Protein AF-A0A838H9Z2-F1 (afdb_monomer)

Nearest PDB structures (foldseek):
  8dfs-assembly1_M  TM=4.204E-01  e=1.305E+00  Casadabanvirus D3112
  1xea-assembly1_B  TM=4.067E-01  e=2.460E+00  Vibrio cholerae

Radius of gyration: 13.66 Å; Cα contacts (8 Å, |Δi|>4): 112; chains: 1; bounding box: 32×34×38 Å

Foldseek 3Di:
DDLVVLQVVQVVVVVVVPVVQPPKAWPVVQVVVVWTKIAGPQLWIWTDDRNDIDIDHLNPPPQADDPVRHGSNVVSVVVVVCVVPVDD

Structure (mmCIF, N/CA/C/O backbone):
data_AF-A0A838H9Z2-F1
#
_entry.id   AF-A0A838H9Z2-F1
#
loop_
_atom_site.group_PDB
_atom_site.id
_atom_site.type_symbol
_atom_site.label_atom_id
_atom_site.label_alt_id
_atom_site.label_comp_id
_atom_site.label_asym_id
_atom_site.label_entity_id
_atom_site.label_seq_id
_atom_site.pdbx_PDB_ins_code
_atom_site.Cartn_x
_atom_site.Cartn_y
_atom_site.Cartn_z
_atom_site.occupancy
_atom_site.B_iso_or_equiv
_atom_site.auth_seq_id
_atom_site.auth_comp_id
_atom_site.auth_asym_id
_atom_site.auth_atom_id
_atom_site.pdbx_PDB_model_num
ATOM 1 N N . MET A 1 1 ? -18.401 0.807 19.639 1.00 53.94 1 MET A N 1
ATOM 2 C CA . MET A 1 1 ? -17.022 0.634 19.128 1.00 53.94 1 MET A CA 1
ATOM 3 C C . MET A 1 1 ? -16.382 2.011 19.049 1.00 53.94 1 MET A C 1
ATOM 5 O O . MET A 1 1 ? -17.101 2.964 18.775 1.00 53.94 1 MET A O 1
ATOM 9 N N . THR A 1 2 ? -15.106 2.143 19.412 1.00 73.75 2 THR A N 1
ATOM 10 C CA . THR A 1 2 ? -14.380 3.424 19.464 1.00 73.75 2 THR A CA 1
ATOM 11 C C . THR A 1 2 ? -13.349 3.487 18.341 1.00 73.75 2 THR A C 1
ATOM 13 O O . THR A 1 2 ? -12.729 2.478 18.019 1.00 73.75 2 THR A O 1
ATOM 16 N N . GLN A 1 3 ? -13.090 4.684 17.812 1.00 72.62 3 GLN A N 1
ATOM 17 C CA . GLN A 1 3 ? -12.160 4.925 16.698 1.00 72.62 3 GLN A CA 1
ATOM 18 C C . GLN A 1 3 ? -10.749 4.335 16.911 1.00 72.62 3 GLN A C 1
ATOM 20 O O . GLN A 1 3 ? -10.083 3.932 15.959 1.00 72.62 3 GLN A O 1
ATOM 25 N N . ALA A 1 4 ? -10.295 4.234 18.164 1.00 69.06 4 ALA A N 1
ATOM 26 C CA . ALA A 1 4 ? -9.022 3.602 18.508 1.00 69.06 4 ALA A CA 1
ATOM 27 C C . ALA A 1 4 ? -9.021 2.075 18.286 1.00 69.06 4 ALA A C 1
ATOM 29 O O . ALA A 1 4 ? -8.015 1.519 17.842 1.00 69.06 4 ALA A O 1
ATOM 30 N N . ALA A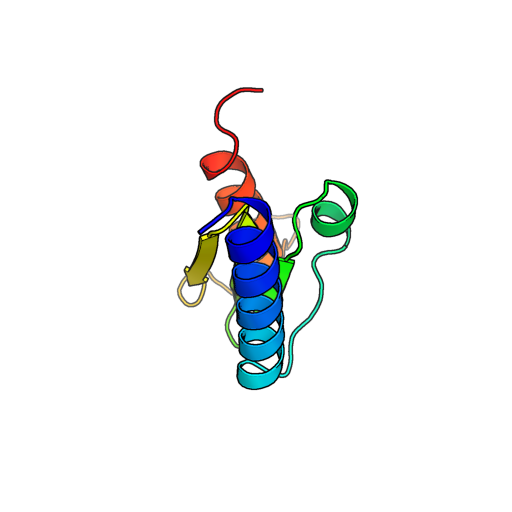 1 5 ? -10.139 1.396 18.563 1.00 76.31 5 ALA A N 1
ATOM 31 C CA . ALA A 1 5 ? -10.273 -0.042 18.341 1.00 76.31 5 ALA A CA 1
ATOM 32 C C . ALA A 1 5 ? -10.274 -0.375 16.840 1.00 76.31 5 ALA A C 1
ATOM 34 O O . ALA A 1 5 ? -9.608 -1.323 16.421 1.00 76.31 5 ALA A O 1
ATOM 35 N N . ASP A 1 6 ? -10.934 0.452 16.026 1.00 78.50 6 ASP A N 1
ATOM 36 C CA . ASP A 1 6 ? -10.959 0.302 14.567 1.00 78.50 6 ASP A CA 1
ATOM 37 C C . ASP A 1 6 ? -9.574 0.532 13.943 1.00 78.50 6 ASP A C 1
ATOM 39 O O . ASP A 1 6 ? -9.142 -0.223 13.069 1.00 78.50 6 ASP A O 1
ATOM 43 N N . ALA A 1 7 ? -8.812 1.509 14.446 1.00 81.31 7 ALA A N 1
ATOM 44 C CA . ALA A 1 7 ? -7.441 1.751 13.994 1.00 81.31 7 ALA A CA 1
ATOM 45 C C . ALA A 1 7 ? -6.500 0.575 14.325 1.00 81.31 7 ALA A C 1
ATOM 47 O O . ALA A 1 7 ? -5.675 0.174 13.497 1.00 81.31 7 ALA A O 1
ATOM 48 N N . ALA A 1 8 ? -6.636 -0.021 15.514 1.00 85.19 8 ALA A N 1
ATOM 49 C CA . ALA A 1 8 ? -5.874 -1.209 15.898 1.00 85.19 8 ALA A CA 1
ATOM 50 C C . ALA A 1 8 ? -6.239 -2.429 15.033 1.00 85.19 8 ALA A C 1
ATOM 52 O O . ALA A 1 8 ? -5.352 -3.165 14.582 1.00 85.19 8 ALA A O 1
ATOM 53 N N . ALA A 1 9 ? -7.530 -2.615 14.743 1.00 86.69 9 ALA A N 1
ATOM 54 C CA . ALA A 1 9 ? -8.013 -3.671 13.859 1.00 86.69 9 ALA A CA 1
ATOM 55 C C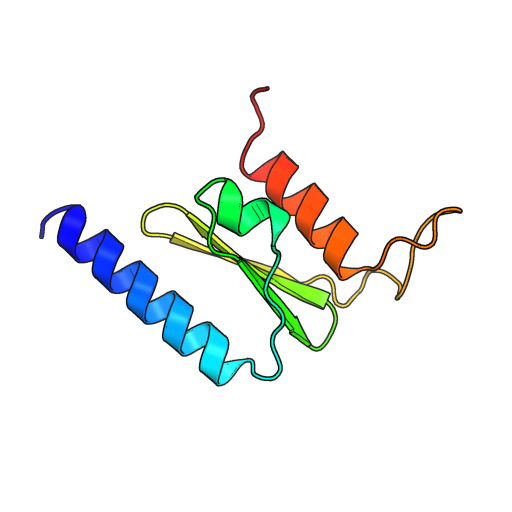 . ALA A 1 9 ? -7.463 -3.516 12.433 1.00 86.69 9 ALA A C 1
ATOM 57 O O . ALA A 1 9 ? -6.951 -4.486 11.866 1.00 86.69 9 ALA A O 1
ATOM 58 N N . ALA A 1 10 ? -7.466 -2.296 11.889 1.00 86.56 10 ALA A N 1
ATOM 59 C CA . ALA A 1 10 ? -6.910 -1.998 10.572 1.00 86.56 10 ALA A CA 1
ATOM 60 C C . ALA A 1 10 ? -5.399 -2.279 10.504 1.00 86.56 10 ALA A C 1
ATOM 62 O O . ALA A 1 10 ? -4.918 -2.906 9.559 1.00 86.56 10 ALA A O 1
ATOM 63 N N . ARG A 1 11 ? -4.641 -1.925 11.552 1.00 89.31 11 ARG A N 1
ATOM 64 C CA . ARG A 1 11 ? -3.199 -2.227 11.652 1.00 89.31 11 ARG A CA 1
ATOM 65 C C . ARG A 1 11 ? -2.913 -3.732 11.680 1.00 89.31 11 ARG A C 1
ATOM 67 O O . ARG A 1 11 ? -1.965 -4.205 11.044 1.00 89.31 11 ARG A O 1
ATOM 74 N N . SER A 1 12 ? -3.739 -4.488 12.402 1.00 91.19 12 SER A N 1
ATOM 75 C CA . SER A 1 12 ? -3.669 -5.953 12.449 1.00 91.19 12 SER A CA 1
ATOM 76 C C . SER A 1 12 ? -4.001 -6.575 11.089 1.00 91.19 12 SER A C 1
ATOM 78 O O . SER A 1 12 ? -3.281 -7.460 10.620 1.00 91.19 12 SER A O 1
ATOM 80 N N . GLY A 1 13 ? -5.044 -6.081 10.415 1.00 89.69 13 GLY A N 1
ATOM 81 C CA . GLY A 1 13 ? -5.406 -6.486 9.055 1.00 89.69 13 GLY A CA 1
ATOM 82 C C . GLY A 1 13 ? -4.274 -6.237 8.058 1.00 89.69 13 GLY A C 1
ATOM 83 O O . GLY A 1 13 ? -3.853 -7.159 7.365 1.00 89.69 13 GLY A O 1
ATOM 84 N N . PHE A 1 14 ? -3.699 -5.034 8.064 1.00 91.69 14 PHE A N 1
ATOM 85 C CA . PHE A 1 14 ? -2.561 -4.668 7.220 1.00 91.69 14 PHE A CA 1
ATOM 86 C C . PHE A 1 14 ? -1.343 -5.578 7.441 1.00 91.69 14 PHE A C 1
ATOM 88 O O . PHE A 1 14 ? -0.700 -6.018 6.488 1.00 91.69 14 PHE A O 1
ATOM 95 N N . THR A 1 15 ? -1.044 -5.919 8.699 1.00 92.38 15 THR A N 1
ATOM 96 C CA . THR A 1 15 ? 0.067 -6.824 9.038 1.00 92.38 15 THR A CA 1
ATOM 97 C C . THR A 1 15 ? -0.172 -8.237 8.504 1.00 92.38 15 THR A C 1
ATOM 99 O O . THR A 1 15 ? 0.739 -8.827 7.921 1.00 92.38 15 THR A O 1
ATOM 102 N N . ARG A 1 16 ? -1.398 -8.760 8.640 1.00 93.75 16 ARG A N 1
ATOM 103 C CA . ARG A 1 16 ? -1.790 -10.058 8.069 1.00 93.75 16 ARG A CA 1
ATOM 104 C C . ARG A 1 16 ? -1.716 -10.053 6.545 1.00 93.75 16 ARG A C 1
ATOM 106 O O . ARG A 1 16 ? -1.189 -10.997 5.964 1.00 93.75 16 ARG A O 1
ATOM 113 N N . LEU A 1 17 ? -2.167 -8.975 5.903 1.00 90.62 17 LEU A N 1
ATOM 114 C CA . LEU A 1 17 ? -2.093 -8.834 4.450 1.00 90.62 17 LEU A CA 1
ATOM 115 C C . LEU A 1 17 ? -0.638 -8.844 3.964 1.00 90.62 17 LEU A C 1
ATOM 117 O O . LEU A 1 17 ? -0.310 -9.538 3.007 1.00 90.62 17 LEU A O 1
ATOM 121 N N . ARG A 1 18 ? 0.259 -8.144 4.671 1.00 91.81 18 ARG A N 1
ATOM 122 C CA . ARG A 1 18 ? 1.699 -8.151 4.374 1.00 91.81 18 ARG A CA 1
ATOM 123 C C . ARG A 1 18 ? 2.301 -9.554 4.450 1.00 91.81 18 ARG A C 1
ATOM 125 O O . ARG A 1 18 ? 3.124 -9.908 3.616 1.00 91.81 18 ARG A O 1
ATOM 132 N N . GLN A 1 19 ? 1.904 -10.344 5.447 1.00 92.31 19 GLN A N 1
ATOM 133 C CA . GLN A 1 19 ? 2.362 -11.728 5.597 1.00 92.31 19 GLN A CA 1
ATOM 134 C C . GLN A 1 19 ? 1.820 -12.630 4.483 1.00 92.31 19 GLN A C 1
ATOM 136 O O . GLN A 1 19 ? 2.566 -13.438 3.939 1.00 92.31 19 GLN A O 1
ATOM 141 N N . HIS A 1 20 ? 0.547 -12.470 4.119 1.00 91.06 20 HIS A N 1
ATOM 142 C CA . HIS A 1 20 ? -0.093 -13.264 3.070 1.00 91.06 20 HIS A CA 1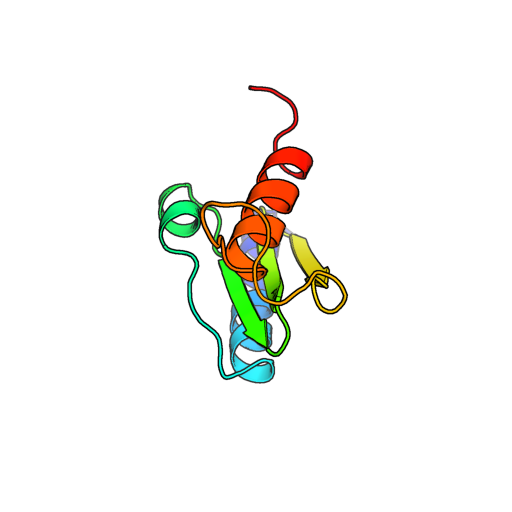
ATOM 143 C C . HIS A 1 20 ? 0.479 -12.979 1.674 1.00 91.06 20 HIS A C 1
ATOM 145 O O . HIS A 1 20 ? 0.592 -13.882 0.853 1.00 91.06 20 HIS A O 1
ATOM 151 N N . LEU A 1 21 ? 0.873 -11.730 1.418 1.00 88.62 21 LEU A N 1
ATOM 152 C CA . LEU A 1 21 ? 1.416 -11.279 0.135 1.00 88.62 21 LEU A CA 1
ATOM 153 C C . LEU A 1 21 ? 2.948 -11.375 0.045 1.00 88.62 21 LEU A C 1
ATOM 155 O O . LEU A 1 21 ? 3.545 -10.803 -0.870 1.00 88.62 21 LEU A O 1
ATOM 159 N N . ALA A 1 22 ? 3.600 -12.064 0.986 1.00 85.50 22 ALA A N 1
ATOM 160 C CA . ALA A 1 22 ? 5.046 -12.243 0.970 1.00 85.50 22 ALA A CA 1
ATOM 161 C C . ALA A 1 22 ? 5.522 -12.912 -0.345 1.00 85.50 22 ALA A C 1
ATOM 163 O O . ALA A 1 22 ? 4.862 -13.822 -0.845 1.00 85.50 22 ALA A O 1
ATOM 164 N N . PRO A 1 23 ? 6.679 -12.507 -0.906 1.00 88.75 23 PRO A N 1
ATOM 165 C CA . PRO A 1 23 ? 7.614 -11.507 -0.389 1.00 88.75 23 PRO A CA 1
ATOM 166 C C . PRO A 1 23 ? 7.151 -10.057 -0.624 1.00 88.75 23 PRO A C 1
ATOM 168 O O . PRO A 1 23 ? 6.731 -9.690 -1.720 1.00 88.75 23 PRO A O 1
ATOM 171 N N . THR A 1 24 ? 7.313 -9.209 0.398 1.00 90.62 24 THR A N 1
ATOM 172 C CA . THR A 1 24 ? 6.975 -7.773 0.350 1.00 90.62 24 THR A CA 1
ATOM 173 C C . THR A 1 24 ? 8.178 -6.892 0.675 1.00 90.62 24 THR A C 1
ATOM 175 O O . THR A 1 24 ? 9.009 -7.292 1.492 1.00 90.62 24 THR A O 1
ATOM 178 N N . LYS A 1 25 ? 8.240 -5.666 0.140 1.00 87.69 25 LYS A N 1
ATOM 179 C CA . LYS A 1 25 ? 9.247 -4.658 0.532 1.00 87.69 25 LYS A CA 1
ATOM 180 C C . LYS A 1 25 ? 8.587 -3.389 1.081 1.00 87.69 25 LYS A C 1
ATOM 182 O O . LYS A 1 25 ? 7.619 -2.928 0.476 1.00 87.69 25 LYS A O 1
ATOM 187 N N . PRO A 1 26 ? 9.086 -2.805 2.183 1.00 85.75 26 PRO A N 1
ATOM 188 C CA . PRO A 1 26 ? 8.563 -1.542 2.701 1.00 85.75 26 PRO A CA 1
ATOM 189 C C . PRO A 1 26 ? 8.829 -0.383 1.732 1.00 85.75 26 PRO A C 1
ATOM 191 O O . PRO A 1 26 ? 9.825 -0.395 1.008 1.00 85.75 26 PRO A O 1
ATOM 194 N N . ILE A 1 27 ? 7.966 0.637 1.759 1.00 84.31 27 ILE A N 1
ATOM 195 C CA . ILE A 1 27 ? 8.211 1.913 1.070 1.00 84.31 27 ILE A CA 1
ATOM 196 C C . ILE A 1 27 ? 8.685 2.931 2.111 1.00 84.31 27 ILE A C 1
ATOM 198 O O . ILE A 1 27 ? 7.889 3.559 2.810 1.00 84.31 27 ILE A O 1
ATOM 202 N N . ASN A 1 28 ? 10.008 3.060 2.245 1.00 74.25 28 ASN A N 1
ATOM 203 C CA . ASN A 1 28 ? 10.647 3.781 3.354 1.00 74.25 28 ASN A CA 1
ATOM 204 C C . ASN A 1 28 ? 10.231 5.262 3.452 1.00 74.25 28 ASN A C 1
ATOM 206 O O . ASN A 1 28 ? 10.040 5.761 4.557 1.00 74.25 28 ASN A O 1
ATOM 210 N N . GLY A 1 29 ? 10.028 5.947 2.320 1.00 72.00 29 GLY A N 1
ATOM 211 C CA . GLY A 1 29 ? 9.630 7.362 2.312 1.00 72.00 29 GLY A CA 1
ATOM 212 C C . GLY A 1 29 ? 8.214 7.617 2.841 1.00 72.00 29 GLY A C 1
ATOM 213 O O . GLY A 1 29 ? 7.961 8.646 3.453 1.00 72.00 29 GLY A O 1
ATOM 214 N N . LEU A 1 30 ? 7.299 6.661 2.669 1.00 73.88 30 LEU A N 1
ATOM 215 C CA . LEU A 1 30 ? 5.892 6.810 3.058 1.00 73.88 30 LEU A CA 1
ATOM 216 C C . LEU A 1 30 ? 5.660 6.399 4.512 1.00 73.88 30 LEU A C 1
ATOM 218 O O . LEU A 1 30 ? 4.899 7.045 5.232 1.00 73.88 30 LEU A O 1
ATOM 222 N N . ALA A 1 31 ? 6.388 5.385 4.984 1.00 73.25 31 ALA A N 1
ATOM 223 C CA . ALA A 1 31 ? 6.361 4.997 6.390 1.00 73.25 31 ALA A CA 1
ATOM 224 C C . ALA A 1 31 ? 6.788 6.152 7.318 1.00 73.25 31 ALA A C 1
ATOM 226 O O . ALA A 1 31 ? 6.181 6.335 8.374 1.00 73.25 31 ALA A O 1
ATOM 227 N N . ALA A 1 32 ? 7.776 6.955 6.904 1.00 71.94 32 ALA A N 1
ATOM 228 C CA . ALA A 1 32 ? 8.236 8.134 7.643 1.00 71.94 32 ALA A CA 1
ATOM 229 C C . ALA A 1 32 ? 7.172 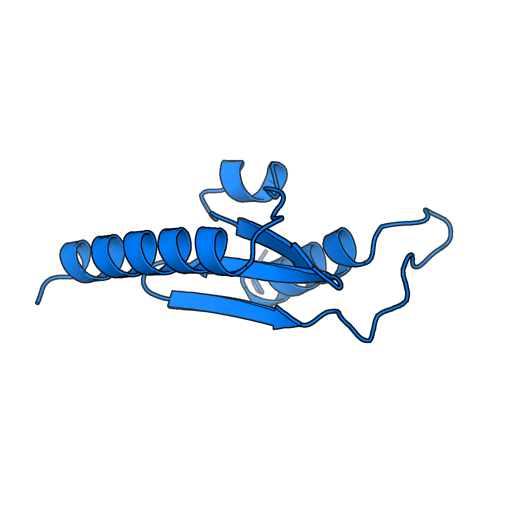9.245 7.753 1.00 71.94 32 ALA A C 1
ATOM 231 O O . ALA A 1 32 ? 7.196 10.019 8.704 1.00 71.94 32 ALA A O 1
ATOM 232 N N . LEU A 1 33 ? 6.210 9.288 6.827 1.00 73.62 33 LEU A N 1
ATOM 233 C CA . LEU A 1 33 ? 5.098 10.247 6.809 1.00 73.62 33 LEU A CA 1
ATOM 234 C C . LEU A 1 33 ? 3.850 9.731 7.546 1.00 73.62 33 LEU A C 1
ATOM 236 O O . LEU A 1 33 ? 2.763 10.282 7.400 1.00 73.62 33 LEU A O 1
ATOM 240 N N . GLY A 1 34 ? 3.976 8.645 8.315 1.00 77.81 34 GLY A N 1
ATOM 241 C CA . GLY A 1 34 ? 2.847 8.050 9.031 1.00 77.81 34 GLY A CA 1
ATOM 242 C C . GLY A 1 34 ? 1.906 7.230 8.144 1.00 77.81 34 GLY A C 1
ATOM 243 O O . GLY A 1 34 ? 0.799 6.914 8.578 1.00 77.81 34 GLY A O 1
ATOM 244 N N . LEU A 1 35 ? 2.347 6.840 6.941 1.00 81.00 35 LEU A N 1
ATOM 245 C CA . LEU A 1 35 ? 1.615 5.993 5.992 1.00 81.00 35 LEU A CA 1
ATOM 246 C C . LEU A 1 35 ? 2.307 4.627 5.855 1.00 81.00 35 LEU A C 1
ATOM 248 O O . LEU A 1 35 ? 3.137 4.422 4.957 1.00 81.00 35 LEU A O 1
ATOM 252 N N . PRO A 1 36 ? 1.991 3.658 6.737 1.00 89.38 36 PRO A N 1
ATOM 253 C CA . PRO A 1 36 ? 2.483 2.298 6.594 1.00 89.38 36 PRO A CA 1
ATOM 254 C C . PRO A 1 36 ? 2.114 1.762 5.218 1.00 89.38 36 PRO A C 1
ATOM 256 O O . PRO A 1 36 ? 0.947 1.762 4.824 1.00 89.38 36 PRO A O 1
ATOM 259 N N . SER A 1 37 ? 3.124 1.317 4.485 1.00 90.31 37 SER A N 1
ATOM 260 C CA . SER A 1 37 ? 2.952 0.860 3.116 1.00 90.31 37 SER A CA 1
ATOM 261 C C . SER A 1 37 ? 4.002 -0.177 2.741 1.00 90.31 37 SER A C 1
ATOM 263 O O . SER A 1 37 ? 5.112 -0.206 3.287 1.00 90.31 37 SER A O 1
ATOM 265 N N . PHE A 1 38 ? 3.633 -1.070 1.831 1.00 91.06 38 PHE A N 1
ATOM 266 C CA . PHE A 1 38 ? 4.543 -2.060 1.272 1.00 91.06 38 PHE A CA 1
ATOM 267 C C . PHE A 1 38 ? 4.198 -2.364 -0.181 1.00 91.06 38 PHE A C 1
ATOM 269 O O . PHE A 1 38 ? 3.053 -2.255 -0.615 1.00 91.06 38 PHE A O 1
ATOM 276 N N . THR A 1 39 ? 5.214 -2.789 -0.917 1.00 90.12 39 THR A N 1
ATOM 277 C CA . THR A 1 39 ? 5.086 -3.380 -2.245 1.00 90.12 39 THR A CA 1
ATOM 278 C C . THR A 1 39 ? 4.996 -4.894 -2.106 1.00 90.12 39 THR A C 1
ATOM 280 O O . THR A 1 39 ? 5.684 -5.485 -1.269 1.00 90.12 39 THR A O 1
ATOM 283 N N . ALA A 1 40 ? 4.158 -5.518 -2.920 1.00 88.50 40 ALA A N 1
ATOM 284 C CA . ALA A 1 40 ? 4.069 -6.960 -3.094 1.00 88.50 40 ALA A CA 1
ATOM 285 C C . ALA A 1 40 ? 4.392 -7.330 -4.551 1.00 88.50 40 ALA A C 1
ATOM 287 O O . ALA A 1 40 ? 4.782 -6.489 -5.371 1.00 88.50 40 ALA A O 1
ATOM 288 N N . SER A 1 41 ? 4.269 -8.612 -4.881 1.00 83.56 41 SER A N 1
ATOM 289 C CA . SER A 1 41 ? 4.567 -9.123 -6.217 1.00 83.56 41 SER A CA 1
ATOM 290 C C . SER A 1 41 ? 3.776 -8.399 -7.323 1.00 83.56 41 SER A C 1
ATOM 292 O O . SER A 1 41 ? 2.688 -7.854 -7.120 1.00 83.56 41 SER A O 1
ATOM 294 N N . ARG A 1 42 ? 4.379 -8.362 -8.521 1.00 75.69 42 ARG A N 1
ATOM 295 C CA . ARG A 1 42 ? 3.833 -7.756 -9.755 1.00 75.69 42 ARG A CA 1
ATOM 296 C C . ARG A 1 42 ? 3.608 -6.235 -9.722 1.00 75.69 42 ARG A C 1
ATOM 298 O O . ARG A 1 42 ? 3.071 -5.695 -10.685 1.00 75.69 42 ARG A O 1
ATOM 305 N N . GLY A 1 43 ? 4.109 -5.531 -8.706 1.00 77.19 43 GLY A N 1
ATOM 306 C CA . GLY A 1 43 ? 3.949 -4.076 -8.584 1.00 77.19 43 GLY A CA 1
ATOM 307 C C . GLY A 1 43 ? 2.665 -3.672 -7.863 1.00 77.19 43 GLY A C 1
ATOM 308 O O . GLY A 1 43 ? 2.198 -2.552 -8.037 1.00 77.19 43 GLY A O 1
ATOM 309 N N . THR A 1 44 ? 2.094 -4.583 -7.070 1.00 86.94 44 THR A N 1
ATOM 310 C CA . THR A 1 44 ? 1.005 -4.252 -6.149 1.00 86.94 44 THR A CA 1
ATOM 311 C C . THR A 1 44 ? 1.553 -3.404 -5.011 1.00 86.94 44 THR A C 1
ATOM 313 O O . THR A 1 44 ? 2.592 -3.743 -4.436 1.00 86.94 44 THR A O 1
ATOM 316 N N . VAL A 1 45 ? 0.852 -2.337 -4.650 1.00 88.81 45 VAL A N 1
ATOM 317 C CA . VAL A 1 45 ? 1.207 -1.492 -3.510 1.00 88.81 45 VAL A CA 1
ATOM 318 C C . VAL A 1 45 ? 0.037 -1.413 -2.546 1.00 88.81 45 VAL A C 1
ATOM 320 O O . VAL A 1 45 ? -1.106 -1.241 -2.957 1.00 88.81 45 VAL A O 1
ATOM 323 N N . VAL A 1 46 ? 0.323 -1.560 -1.257 1.00 89.56 46 VAL A N 1
ATOM 324 C CA . VAL A 1 46 ? -0.681 -1.550 -0.193 1.00 89.56 46 VAL A CA 1
ATOM 325 C C . VAL A 1 46 ? -0.379 -0.428 0.788 1.00 89.56 46 VAL A C 1
ATOM 327 O O . VAL A 1 46 ? 0.770 -0.260 1.199 1.00 89.56 46 VAL A O 1
ATOM 330 N N . TYR A 1 47 ? -1.422 0.286 1.204 1.00 88.88 47 TYR A N 1
ATOM 331 C CA . TYR A 1 47 ? -1.386 1.408 2.138 1.00 88.88 47 TYR A CA 1
ATOM 332 C C . TYR A 1 47 ? -2.338 1.194 3.297 1.00 88.88 47 TYR A C 1
ATOM 334 O O . TYR A 1 47 ? -3.455 0.735 3.090 1.00 88.88 47 TYR A O 1
ATOM 342 N N . LEU A 1 48 ? -1.936 1.619 4.490 1.00 88.94 48 LEU A N 1
ATOM 343 C CA . LEU A 1 48 ? -2.840 1.821 5.616 1.00 88.94 48 LEU A CA 1
ATOM 344 C C . LEU A 1 48 ? -3.076 3.323 5.817 1.00 88.94 48 LEU A C 1
ATOM 346 O O . LEU A 1 48 ? -2.127 4.061 6.087 1.00 88.94 48 LEU A O 1
ATOM 350 N N . ARG A 1 49 ? -4.335 3.762 5.735 1.00 83.62 49 ARG A N 1
ATOM 351 C CA . ARG A 1 49 ? -4.763 5.144 5.995 1.00 83.62 49 ARG A CA 1
ATOM 352 C C . ARG A 1 49 ? -5.883 5.139 7.028 1.00 83.62 49 ARG A C 1
ATOM 354 O O . ARG A 1 49 ? -6.996 4.720 6.739 1.00 83.62 49 ARG A O 1
ATOM 361 N N . GLY A 1 50 ? -5.590 5.615 8.237 1.00 82.81 50 GLY A N 1
ATOM 362 C CA . GLY A 1 50 ? -6.556 5.587 9.336 1.00 82.81 50 GLY A CA 1
ATOM 363 C C . GLY A 1 50 ? -7.028 4.159 9.623 1.00 82.81 50 GLY A C 1
ATOM 364 O O . GLY A 1 50 ? -6.238 3.320 10.056 1.00 82.81 50 GLY A O 1
ATOM 365 N N . THR A 1 51 ? -8.306 3.894 9.364 1.00 84.62 51 THR A N 1
ATOM 366 C CA . THR A 1 51 ? -8.960 2.587 9.540 1.00 84.62 51 THR A CA 1
ATOM 367 C C . THR A 1 51 ? -9.080 1.785 8.240 1.00 84.62 51 THR A C 1
ATOM 369 O O . THR A 1 51 ? -9.626 0.685 8.248 1.00 84.62 51 THR A O 1
ATOM 372 N N . GLU A 1 52 ? -8.584 2.311 7.120 1.00 84.00 52 GLU A N 1
ATOM 373 C CA . GLU A 1 52 ? -8.779 1.747 5.783 1.00 84.00 52 GLU A CA 1
ATOM 374 C C . GLU A 1 52 ? -7.469 1.229 5.190 1.00 84.00 52 GLU A C 1
ATOM 376 O O . GLU A 1 52 ? -6.392 1.788 5.409 1.00 84.00 52 GLU A O 1
ATOM 381 N N . THR A 1 53 ? -7.561 0.157 4.401 1.00 88.00 53 THR A N 1
ATOM 382 C CA . THR A 1 53 ? -6.438 -0.369 3.617 1.00 88.00 53 THR A CA 1
ATOM 383 C C . THR A 1 53 ? -6.714 -0.161 2.135 1.00 88.00 53 THR A C 1
ATOM 385 O O . THR A 1 53 ? -7.71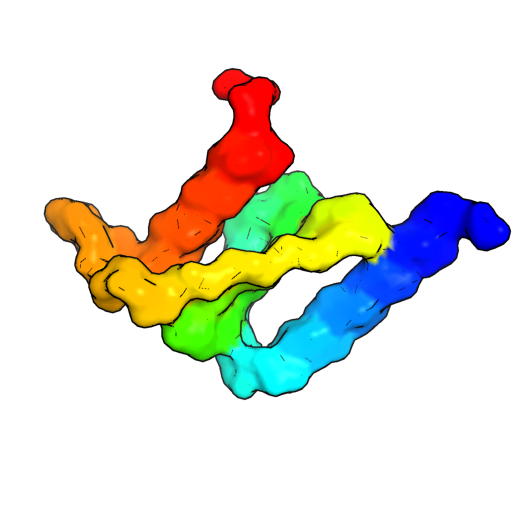1 -0.667 1.626 1.00 88.00 53 THR A O 1
ATOM 388 N N . LEU A 1 54 ? -5.827 0.548 1.437 1.00 85.94 54 LEU A N 1
ATOM 389 C CA . LEU A 1 54 ? -5.896 0.708 -0.014 1.00 85.94 54 LEU A CA 1
ATOM 390 C C . LEU A 1 54 ? -4.925 -0.267 -0.681 1.00 85.94 54 LEU A C 1
ATOM 392 O O . LEU A 1 54 ? -3.766 -0.356 -0.280 1.00 85.94 54 LEU A O 1
ATOM 396 N N . ILE A 1 55 ? -5.390 -0.968 -1.712 1.00 88.56 55 ILE A N 1
ATOM 397 C CA . ILE A 1 55 ? -4.580 -1.863 -2.542 1.00 88.56 55 ILE A CA 1
ATOM 398 C C . ILE A 1 55 ? -4.604 -1.314 -3.963 1.00 88.56 55 ILE A C 1
ATOM 400 O O . ILE A 1 55 ? -5.674 -1.131 -4.539 1.00 88.56 55 ILE A O 1
ATOM 404 N N . VAL A 1 56 ? -3.429 -1.058 -4.524 1.00 85.56 56 VAL A N 1
ATOM 405 C CA . VAL A 1 56 ? -3.266 -0.549 -5.885 1.00 85.56 56 VAL A CA 1
ATOM 406 C C . VAL A 1 56 ? -2.546 -1.604 -6.710 1.00 85.56 56 VAL A C 1
ATOM 408 O O . VAL A 1 56 ? -1.399 -1.949 -6.422 1.00 85.56 56 VAL A O 1
ATOM 411 N N . ASP A 1 57 ? -3.228 -2.131 -7.723 1.00 85.12 57 ASP A N 1
ATOM 412 C CA . ASP A 1 57 ? -2.665 -3.111 -8.649 1.00 85.12 57 ASP A CA 1
ATOM 413 C C . ASP A 1 57 ? -1.965 -2.400 -9.814 1.00 85.12 57 ASP A C 1
ATOM 415 O O . ASP A 1 57 ? -2.599 -1.843 -10.709 1.00 85.12 57 ASP A O 1
ATOM 419 N N . GLY A 1 58 ? -0.633 -2.423 -9.796 1.00 79.38 58 GLY A N 1
ATOM 420 C CA . GLY A 1 58 ? 0.201 -1.910 -10.877 1.00 79.38 58 GLY A CA 1
ATOM 421 C C . GLY A 1 58 ? 0.571 -2.945 -11.936 1.00 79.38 58 GLY A C 1
ATOM 422 O O . GLY A 1 58 ? 1.442 -2.673 -12.756 1.00 79.38 58 GLY A O 1
ATOM 423 N N . SER A 1 59 ? 0.005 -4.151 -11.932 1.00 82.19 59 SER A N 1
ATOM 424 C CA . SER A 1 59 ? 0.497 -5.283 -12.734 1.00 82.19 59 SER A CA 1
ATOM 425 C C . SER A 1 59 ? 0.573 -5.036 -14.247 1.00 82.19 59 SER A C 1
ATOM 427 O O . SER A 1 59 ? 1.388 -5.667 -14.932 1.00 82.19 59 SER A O 1
ATOM 429 N N . THR A 1 60 ? -0.175 -4.067 -14.764 1.00 79.56 60 THR A N 1
ATOM 430 C CA . THR A 1 60 ? -0.202 -3.681 -16.181 1.00 79.56 60 THR A CA 1
ATOM 431 C C . THR A 1 60 ? 0.863 -2.643 -16.575 1.00 79.56 60 THR A C 1
ATOM 433 O O . THR A 1 60 ? 1.094 -2.416 -17.760 1.00 79.56 60 THR A O 1
ATOM 436 N N . LEU A 1 61 ? 1.581 -2.044 -15.621 1.00 72.81 61 LEU A N 1
ATOM 437 C CA . LEU A 1 61 ? 2.324 -0.789 -15.815 1.00 72.81 61 LEU A CA 1
ATOM 438 C C . LEU A 1 61 ? 3.759 -0.856 -16.383 1.00 72.81 61 LEU A C 1
ATOM 440 O O . LEU A 1 61 ? 4.542 -0.043 -15.967 1.00 72.81 61 LEU A O 1
ATOM 444 N N . LEU A 1 62 ? 4.217 -1.724 -17.290 1.00 74.75 62 LEU A N 1
ATOM 445 C CA . LEU A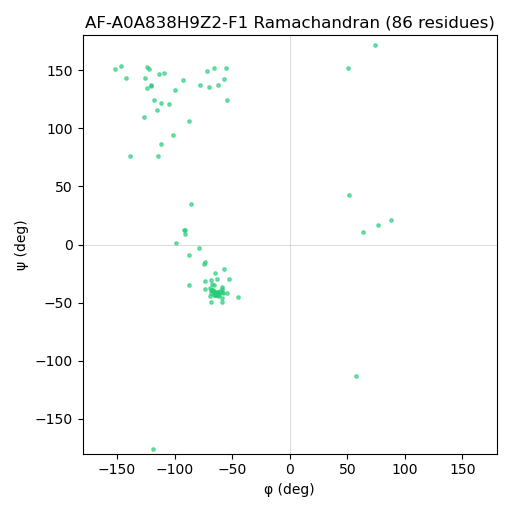 1 62 ? 5.676 -1.839 -17.636 1.00 74.75 62 LEU A CA 1
ATOM 446 C C . LEU A 1 62 ? 6.633 -2.001 -16.416 1.00 74.75 62 LEU A C 1
ATOM 448 O O . LEU A 1 62 ? 6.331 -1.650 -15.287 1.00 74.75 62 LEU A O 1
ATOM 452 N N . VAL A 1 63 ? 7.790 -2.646 -16.558 1.00 67.94 63 VAL A N 1
ATOM 453 C CA . VAL A 1 63 ? 8.638 -2.877 -15.361 1.00 67.94 63 VAL A CA 1
ATOM 454 C C . VAL A 1 63 ? 9.331 -1.588 -14.890 1.00 67.94 63 VAL A C 1
ATOM 456 O O . VAL A 1 63 ? 9.533 -1.380 -13.693 1.00 67.94 63 VAL A O 1
ATOM 459 N N . THR A 1 64 ? 9.626 -0.709 -15.847 1.00 70.44 64 THR A N 1
ATOM 460 C CA . THR A 1 64 ? 10.194 0.624 -15.660 1.00 70.44 64 THR A CA 1
ATOM 461 C C . THR A 1 64 ? 9.564 1.586 -16.657 1.00 70.44 64 THR A C 1
ATOM 463 O O . THR A 1 64 ? 9.353 1.200 -17.810 1.00 70.44 64 THR A O 1
ATOM 466 N N . LEU A 1 65 ? 9.327 2.832 -16.256 1.00 64.19 65 LEU A N 1
ATOM 467 C CA . LEU A 1 65 ? 8.840 3.892 -17.145 1.00 64.19 65 LEU A CA 1
ATOM 468 C C . LEU A 1 65 ? 9.792 5.097 -17.131 1.00 64.19 65 LEU A C 1
ATOM 470 O O . LEU A 1 65 ? 10.498 5.356 -16.157 1.00 64.19 65 LEU A O 1
ATOM 474 N N . GLY A 1 66 ? 9.793 5.839 -18.241 1.00 63.44 66 GLY A N 1
ATOM 475 C CA . GLY A 1 66 ? 10.556 7.078 -18.395 1.00 63.44 66 GLY A CA 1
ATOM 476 C C . GLY A 1 66 ? 12.069 6.896 -18.582 1.00 63.44 66 GLY A C 1
ATOM 477 O O . GLY A 1 66 ? 12.629 5.807 -18.453 1.00 63.44 66 GLY A O 1
ATOM 478 N N . ARG A 1 67 ? 12.757 8.003 -18.896 1.00 62.25 67 ARG A N 1
ATOM 479 C CA . ARG A 1 67 ? 14.225 8.039 -19.068 1.00 62.25 67 ARG A CA 1
ATOM 480 C C . ARG A 1 67 ? 14.987 7.703 -17.784 1.00 62.25 67 ARG A C 1
ATOM 482 O O . ARG A 1 67 ? 16.077 7.148 -17.866 1.00 62.25 67 ARG A O 1
ATOM 489 N N . SER A 1 68 ? 14.397 8.009 -16.631 1.00 68.88 68 SER A N 1
ATOM 490 C CA . SER A 1 68 ? 14.987 7.783 -15.309 1.00 68.88 68 SER A CA 1
ATOM 491 C C . SER A 1 68 ? 14.891 6.330 -14.831 1.00 68.88 68 SER A C 1
ATOM 493 O O . SER A 1 68 ? 15.426 6.018 -13.773 1.00 68.88 68 SER A O 1
ATOM 495 N N . ARG A 1 69 ? 14.249 5.435 -15.605 1.00 72.06 69 ARG A N 1
ATOM 496 C CA . ARG A 1 69 ? 14.035 4.016 -15.263 1.00 72.06 69 ARG A CA 1
ATOM 497 C C . ARG A 1 69 ? 13.424 3.829 -13.870 1.00 72.06 69 ARG A C 1
ATOM 499 O O . ARG A 1 69 ? 13.837 2.943 -13.124 1.00 72.06 69 ARG A O 1
ATOM 506 N N . GLU A 1 70 ? 12.438 4.655 -13.532 1.00 76.69 70 GLU A N 1
ATOM 507 C CA . GLU A 1 70 ? 11.697 4.498 -12.281 1.00 76.69 70 GLU A CA 1
ATOM 508 C C . GLU A 1 70 ? 10.984 3.151 -12.283 1.00 76.69 70 GLU A C 1
ATOM 510 O O . GLU A 1 70 ? 10.439 2.734 -13.313 1.00 76.69 70 GLU A O 1
ATOM 515 N N . SER A 1 71 ? 11.014 2.443 -11.152 1.00 77.69 71 SER A N 1
ATOM 516 C CA . SER A 1 71 ? 10.366 1.143 -11.076 1.00 77.69 71 SER A CA 1
ATOM 517 C C . SER A 1 71 ? 8.851 1.316 -11.076 1.00 77.69 71 SER A C 1
ATOM 519 O O . SER A 1 71 ? 8.309 2.288 -10.549 1.00 77.69 71 SER A O 1
ATOM 521 N N . ARG A 1 72 ? 8.141 0.330 -11.624 1.00 80.56 72 ARG A N 1
ATOM 522 C CA . ARG A 1 72 ? 6.676 0.257 -11.556 1.00 80.56 72 ARG A CA 1
ATOM 523 C C . ARG A 1 72 ? 6.123 0.566 -10.165 1.00 80.56 72 ARG A C 1
ATOM 525 O O . ARG A 1 72 ? 5.146 1.294 -10.039 1.00 80.56 72 ARG A O 1
ATOM 532 N N . SER A 1 73 ? 6.731 -0.016 -9.136 1.00 74.50 73 SER A N 1
ATOM 533 C CA . SER A 1 73 ? 6.278 0.133 -7.757 1.00 74.50 73 SER A CA 1
ATOM 534 C C . SER A 1 73 ? 6.430 1.565 -7.249 1.00 74.50 73 SER A C 1
ATOM 536 O O . SER A 1 73 ? 5.574 2.016 -6.496 1.00 74.50 73 SER A O 1
ATOM 538 N N . ASP A 1 74 ? 7.472 2.283 -7.679 1.00 76.94 74 ASP A N 1
ATOM 539 C CA . ASP A 1 74 ? 7.672 3.694 -7.325 1.00 76.94 74 ASP A CA 1
ATOM 540 C C . ASP A 1 74 ? 6.585 4.569 -7.952 1.00 76.94 74 ASP A C 1
ATOM 542 O O . ASP A 1 74 ? 6.019 5.439 -7.295 1.00 76.94 74 ASP A O 1
ATOM 546 N N . ILE A 1 75 ? 6.218 4.276 -9.200 1.00 76.75 75 ILE A N 1
ATOM 547 C CA . ILE A 1 75 ? 5.193 5.021 -9.938 1.00 76.75 75 ILE A CA 1
ATOM 548 C C . ILE A 1 75 ? 3.819 4.796 -9.333 1.00 76.75 75 ILE A C 1
ATOM 550 O O . ILE A 1 75 ? 3.119 5.758 -9.029 1.00 76.75 75 ILE A O 1
ATOM 554 N N . VAL A 1 76 ? 3.453 3.532 -9.099 1.00 77.94 76 VAL A N 1
ATOM 555 C CA . VAL A 1 76 ? 2.217 3.196 -8.384 1.00 77.94 76 VAL A CA 1
ATOM 556 C C . VAL A 1 76 ? 2.200 3.905 -7.041 1.00 77.94 76 VAL A C 1
ATOM 558 O O . VAL A 1 76 ? 1.171 4.463 -6.658 1.00 77.94 76 VAL A O 1
ATOM 561 N N . ALA A 1 77 ? 3.341 3.929 -6.350 1.00 75.56 77 ALA A N 1
ATOM 562 C CA . ALA A 1 77 ? 3.397 4.532 -5.043 1.00 75.56 77 ALA A CA 1
ATOM 563 C C . ALA A 1 77 ? 3.212 6.054 -5.062 1.00 75.56 77 ALA A C 1
ATOM 565 O O . ALA A 1 77 ? 2.506 6.603 -4.213 1.00 75.56 77 ALA A O 1
ATOM 566 N N . TYR A 1 78 ? 3.793 6.726 -6.052 1.00 75.00 78 TYR A N 1
ATOM 567 C CA . TYR A 1 78 ? 3.654 8.163 -6.261 1.00 75.00 78 TYR A CA 1
ATOM 568 C C . TYR A 1 78 ? 2.237 8.548 -6.707 1.00 75.00 78 TYR A C 1
ATOM 570 O O . TYR A 1 78 ? 1.650 9.493 -6.178 1.00 75.00 78 TYR A O 1
ATOM 578 N N . THR A 1 79 ? 1.644 7.799 -7.642 1.00 73.62 79 THR A N 1
ATOM 579 C CA . THR A 1 79 ? 0.263 8.023 -8.093 1.00 73.62 79 THR A CA 1
ATOM 580 C C . THR A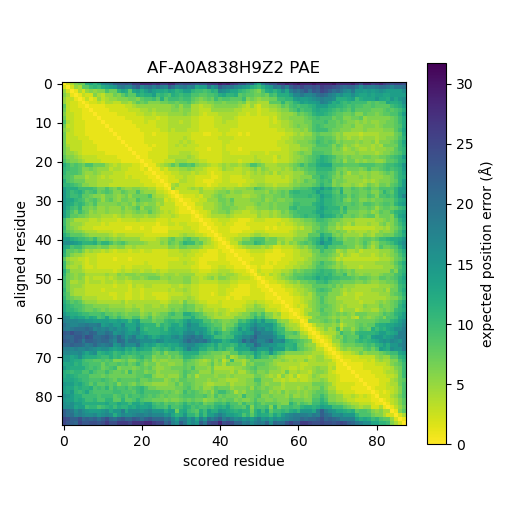 1 79 ? -0.732 7.799 -6.958 1.00 73.62 79 THR A C 1
ATOM 582 O O . THR A 1 79 ? -1.633 8.614 -6.770 1.00 73.62 79 THR A O 1
ATOM 585 N N . ALA A 1 80 ? -0.552 6.742 -6.162 1.00 72.25 80 ALA A N 1
ATOM 586 C CA . ALA A 1 80 ? -1.389 6.486 -4.996 1.00 72.25 80 ALA A CA 1
ATOM 587 C C . ALA A 1 80 ? -1.279 7.616 -3.968 1.00 72.25 80 ALA A C 1
ATOM 589 O O . ALA A 1 80 ? -2.302 8.080 -3.472 1.00 72.25 80 ALA A O 1
ATOM 590 N N . LEU A 1 81 ? -0.066 8.113 -3.698 1.00 72.12 81 LEU A N 1
ATOM 591 C CA . LEU A 1 81 ? 0.133 9.264 -2.818 1.00 72.12 81 LEU A CA 1
ATOM 592 C C . LEU A 1 81 ? -0.614 10.507 -3.328 1.00 72.12 81 LEU A C 1
ATOM 594 O O . LEU A 1 81 ? -1.315 11.143 -2.549 1.00 72.12 81 LEU A O 1
ATOM 598 N N . ARG A 1 82 ? -0.521 10.817 -4.6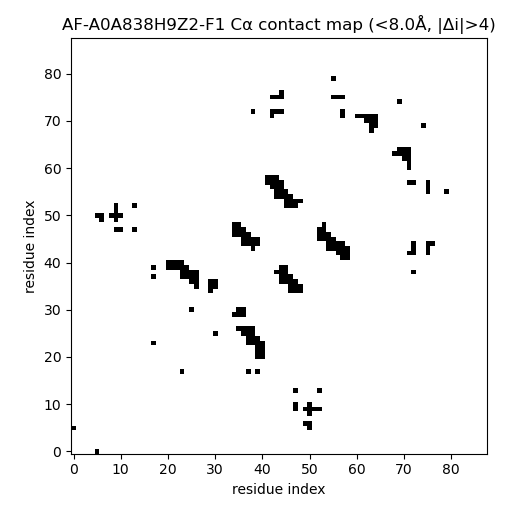29 1.00 71.19 82 ARG A N 1
ATOM 599 C CA . ARG A 1 82 ? -1.221 11.957 -5.250 1.00 71.19 82 ARG A CA 1
ATOM 600 C C . ARG A 1 82 ? -2.744 11.854 -5.117 1.00 71.19 82 ARG A C 1
ATOM 602 O O . ARG A 1 82 ? -3.402 12.859 -4.891 1.00 71.19 82 ARG A O 1
ATOM 609 N N . ILE A 1 83 ? -3.307 10.657 -5.270 1.00 68.50 83 ILE A N 1
ATOM 610 C CA . ILE A 1 83 ? -4.757 10.433 -5.142 1.00 68.50 83 ILE A CA 1
ATOM 611 C C . ILE A 1 83 ? -5.192 10.501 -3.673 1.00 68.50 83 ILE A C 1
ATOM 613 O O . ILE A 1 83 ? -6.253 11.032 -3.360 1.00 68.50 83 ILE A O 1
ATOM 617 N N . LEU A 1 84 ? -4.374 9.967 -2.765 1.00 66.00 84 LEU A N 1
ATOM 618 C CA . LEU A 1 84 ? -4.647 9.955 -1.327 1.00 66.00 84 LEU A CA 1
ATOM 619 C C . LEU A 1 84 ? -4.458 11.331 -0.665 1.00 66.00 84 LEU A C 1
ATOM 621 O O . LEU A 1 84 ? -4.947 11.525 0.451 1.00 66.00 84 LEU A O 1
ATOM 625 N N . TRP A 1 85 ? -3.772 12.262 -1.339 1.00 64.25 85 TRP A N 1
ATOM 626 C CA . TRP A 1 85 ? -3.502 13.625 -0.879 1.00 64.25 85 TRP A CA 1
ATOM 627 C C . TRP A 1 85 ? -3.659 14.653 -2.021 1.00 64.25 85 TRP A C 1
ATOM 629 O O . TRP A 1 85 ? -2.666 15.114 -2.582 1.00 64.25 85 TRP A O 1
ATOM 639 N N . PRO A 1 86 ? -4.901 15.005 -2.406 1.00 59.06 86 PRO A N 1
ATOM 640 C CA . PRO A 1 86 ? -5.142 15.934 -3.512 1.00 59.06 86 PRO A CA 1
ATOM 641 C C . PRO A 1 86 ? -4.837 17.411 -3.184 1.00 59.06 86 PRO A C 1
ATOM 643 O O . PRO A 1 86 ? -4.699 18.197 -4.116 1.00 59.06 86 PRO A O 1
ATOM 646 N N . ASP A 1 87 ? -4.691 17.780 -1.905 1.00 47.25 87 ASP A N 1
ATOM 647 C CA . ASP A 1 87 ? -4.512 19.168 -1.441 1.00 47.25 87 ASP A CA 1
ATOM 648 C C . ASP A 1 87 ? -3.130 19.420 -0.806 1.00 47.25 87 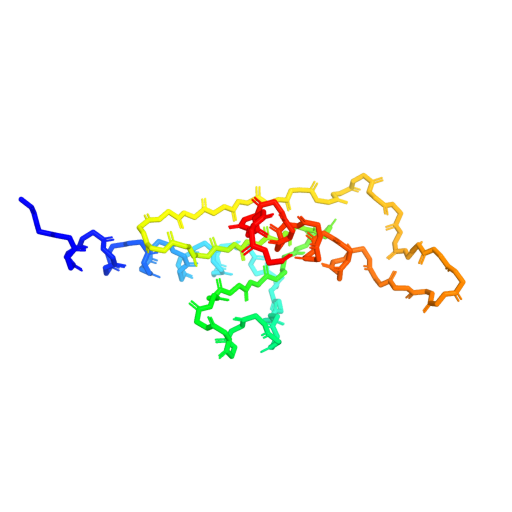ASP A C 1
ATOM 650 O O . ASP A 1 87 ? -2.984 19.519 0.416 1.00 47.25 87 ASP A O 1
ATOM 654 N N . THR A 1 88 ? -2.107 19.545 -1.652 1.00 50.69 88 THR A N 1
ATOM 655 C CA . THR A 1 88 ? -0.889 20.331 -1.369 1.00 50.69 88 THR A CA 1
ATOM 656 C C . THR A 1 88 ? -0.526 21.155 -2.585 1.00 50.69 88 THR A C 1
ATOM 658 O O . THR A 1 88 ? -0.524 20.551 -3.684 1.00 50.69 88 THR A O 1
#

Mean predicted aligned error: 7.05 Å

Secondary structure (DSSP, 8-state):
--HHHHHHHHHHHHHHHHHHT-S-EE-HHHHTTT--EEE-GGGEEEEEETTEEEEEE-TTS-SEETTTTEEHHHHHHHHHHHHH----

pLDDT: mean 79.3, std 10.02, range [47.25, 93.75]

Solvent-accessible surface area (backbone atoms only — not comparable to full-atom values): 5026 Å² total; per-residue (Å²): 141,54,76,68,59,47,32,53,50,31,52,51,49,53,52,50,49,50,63,73,45,56,73,59,46,74,42,70,78,41,42,76,72,74,31,51,36,34,35,33,69,70,27,25,38,38,39,46,55,79,61,43,77,49,77,46,81,31,68,84,56,58,74,51,51,75,95,82,56,44,42,31,48,57,52,46,50,51,53,50,48,47,68,78,51,76,88,123

Sequence (88 aa):
MTQAADAAAARSGFTRLRQHLAPTKPINGLAALGLPSFTASRGTVVYLRGTETLIVDGSTLLVTLGRSRESRSDIVAYTALRILWPDT